Protein AF-A0A968IEQ7-F1 (afdb_monomer_lite)

Radius of gyration: 14.67 Å; chains: 1; bounding box: 35×16×44 Å

Foldseek 3Di:
DDDAAEDQDDDQCAPVSQLVVLVVCVVVVVDDPVSNVVSRVVSVVVRVVVCVVVVHRYYHDDDD

Sequence (64 aa):
MKISTATLGYPRIGKNREVKKALEAFWSRKIDAELLLKTGPRSRRNKLETQLEEGIARIGIGDA

Secondary structure (DSSP, 8-state):
-----B-S---TT-TT-HHHHHHHHHHTTSS-HHHHHHHHHHHHHHHHHHHHHTT-SB------

Structure (mmCIF, N/CA/C/O backbone):
data_AF-A0A968IEQ7-F1
#
_entry.id   AF-A0A968IEQ7-F1
#
loop_
_atom_site.group_PDB
_atom_site.id
_atom_site.type_symbol
_atom_site.label_atom_id
_atom_site.label_alt_id
_atom_site.label_comp_id
_atom_site.label_asym_id
_atom_site.label_entity_id
_atom_site.label_seq_id
_atom_site.pdbx_PDB_ins_code
_atom_site.Cartn_x
_atom_site.Cartn_y
_atom_site.Cartn_z
_atom_site.occupancy
_atom_site.B_iso_or_equiv
_atom_site.auth_seq_id
_atom_site.auth_comp_id
_atom_site.auth_asym_id
_atom_site.auth_atom_id
_atom_site.pdbx_PDB_model_num
ATOM 1 N N . MET A 1 1 ? -23.196 -1.534 25.640 1.00 72.56 1 MET A N 1
ATOM 2 C CA . MET A 1 1 ? -23.269 -1.499 24.161 1.00 72.56 1 MET A CA 1
ATOM 3 C C . MET A 1 1 ? -21.840 -1.429 23.629 1.00 72.56 1 MET A C 1
ATOM 5 O O . MET A 1 1 ? -21.112 -0.558 24.085 1.00 72.56 1 MET A O 1
ATOM 9 N N . LYS A 1 2 ? -21.390 -2.359 22.773 1.00 83.81 2 LYS A N 1
ATOM 10 C CA . LYS A 1 2 ? -20.017 -2.345 22.227 1.00 83.81 2 LYS A CA 1
ATOM 11 C C . LYS A 1 2 ? -20.044 -1.632 20.872 1.00 83.81 2 LYS A C 1
ATOM 13 O O . LYS A 1 2 ? -20.790 -2.054 19.994 1.00 83.81 2 LYS A O 1
ATOM 18 N N . ILE A 1 3 ? -19.291 -0.545 20.720 1.00 89.94 3 ILE A N 1
ATOM 19 C CA . ILE A 1 3 ? -19.204 0.193 19.452 1.00 89.94 3 ILE A CA 1
ATOM 20 C C . ILE A 1 3 ? -18.184 -0.519 18.553 1.00 89.94 3 ILE A C 1
ATOM 22 O O . ILE A 1 3 ? -17.093 -0.854 19.010 1.00 89.94 3 ILE A O 1
ATOM 26 N N . SER A 1 4 ? -18.549 -0.780 17.295 1.00 93.44 4 SER A N 1
ATOM 27 C CA . SER A 1 4 ? -17.688 -1.431 16.297 1.00 93.44 4 SER A CA 1
AT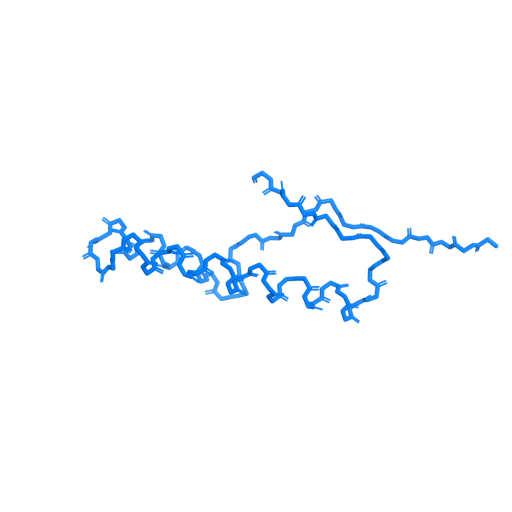OM 28 C C . SER A 1 4 ? -17.229 -0.419 15.256 1.00 93.44 4 SER A C 1
ATOM 30 O O . SER A 1 4 ? -18.049 0.304 14.695 1.00 93.44 4 SER A O 1
ATOM 32 N N . THR A 1 5 ? -15.939 -0.434 14.934 1.00 95.62 5 THR A N 1
ATOM 33 C CA . THR A 1 5 ? -15.344 0.350 13.845 1.00 95.62 5 THR A CA 1
ATOM 34 C C . THR A 1 5 ? -15.267 -0.475 12.561 1.00 95.62 5 THR A C 1
ATOM 36 O O . THR A 1 5 ? -15.267 -1.709 12.599 1.00 95.62 5 THR A O 1
ATOM 39 N N . ALA A 1 6 ? -15.256 0.196 11.411 1.00 94.94 6 ALA A N 1
ATOM 40 C CA . ALA A 1 6 ? -15.078 -0.446 10.116 1.00 94.94 6 ALA A CA 1
ATOM 41 C C . ALA A 1 6 ? -14.423 0.510 9.115 1.00 94.94 6 ALA A C 1
ATOM 43 O O . ALA A 1 6 ? -14.666 1.716 9.174 1.00 94.94 6 ALA A O 1
ATOM 44 N N . THR A 1 7 ? -13.650 -0.031 8.176 1.00 94.00 7 THR A N 1
ATOM 45 C CA . THR A 1 7 ? -13.147 0.708 7.009 1.00 94.00 7 THR A CA 1
ATOM 46 C C . THR A 1 7 ? -13.860 0.259 5.740 1.00 94.00 7 THR A C 1
ATOM 48 O O . THR A 1 7 ? -14.120 -0.926 5.544 1.00 94.00 7 THR A O 1
ATOM 51 N N . LEU A 1 8 ? -14.183 1.216 4.865 1.00 91.62 8 LEU A N 1
ATOM 52 C CA . LEU A 1 8 ? -14.801 0.945 3.558 1.00 91.62 8 LEU A CA 1
ATOM 53 C C . LEU A 1 8 ? -13.762 0.677 2.459 1.00 91.62 8 LEU A C 1
ATOM 55 O O . LEU A 1 8 ? -14.065 0.034 1.461 1.00 91.62 8 LEU A O 1
ATOM 59 N N . GLY A 1 9 ? -12.538 1.164 2.642 1.00 89.25 9 GLY A N 1
ATOM 60 C CA . GLY A 1 9 ? -11.428 1.012 1.707 1.00 89.25 9 GLY A CA 1
ATOM 61 C C . GLY A 1 9 ? -10.156 1.616 2.290 1.00 89.25 9 GLY A C 1
ATOM 62 O O . GLY A 1 9 ? -10.198 2.237 3.357 1.00 89.25 9 GLY A O 1
ATOM 63 N N . TYR A 1 10 ? -9.023 1.434 1.607 1.00 90.06 10 TYR A N 1
ATOM 64 C CA . TYR A 1 10 ? -7.730 1.897 2.107 1.00 90.06 10 TYR A CA 1
ATOM 65 C C . TYR A 1 10 ? -6.829 2.405 0.971 1.00 90.06 10 TYR A C 1
ATOM 67 O O . TYR A 1 10 ? -6.667 1.721 -0.039 1.00 90.06 10 TYR A O 1
ATOM 75 N N . PRO A 1 11 ? -6.152 3.564 1.114 1.00 90.25 11 PRO A N 1
ATOM 76 C CA . PRO A 1 11 ? -5.346 4.153 0.047 1.00 90.25 11 PRO A CA 1
ATOM 77 C C . PRO A 1 11 ? -4.402 3.163 -0.639 1.00 90.25 11 PRO A C 1
ATOM 79 O O . PRO A 1 11 ? -3.474 2.620 -0.033 1.00 90.25 11 PRO A O 1
ATOM 82 N N . ARG A 1 12 ? -4.613 2.936 -1.943 1.00 87.44 12 ARG A N 1
ATOM 83 C CA . ARG A 1 12 ? -3.929 1.839 -2.636 1.00 87.44 12 ARG A CA 1
ATOM 84 C C . ARG A 1 12 ? -2.484 2.139 -3.022 1.00 87.44 12 ARG A C 1
ATOM 86 O O . ARG A 1 12 ? -1.711 1.204 -3.214 1.00 87.44 12 ARG A O 1
ATOM 93 N N . ILE A 1 13 ? -2.124 3.420 -3.051 1.00 89.25 13 ILE A N 1
ATOM 94 C CA . ILE A 1 13 ? -0.853 3.939 -3.565 1.00 89.25 13 ILE A CA 1
ATOM 95 C C . ILE A 1 13 ? 0.382 3.482 -2.762 1.00 89.25 13 ILE A C 1
ATOM 97 O O . ILE A 1 13 ? 1.475 3.421 -3.327 1.00 89.25 13 ILE A O 1
ATOM 101 N N . GLY A 1 14 ? 0.192 3.101 -1.491 1.00 87.00 14 GLY A N 1
ATOM 102 C CA . GLY A 1 14 ? 1.255 2.712 -0.558 1.00 87.00 14 GLY A CA 1
ATOM 103 C C . GLY A 1 14 ? 1.946 3.913 0.107 1.00 87.00 14 GLY A C 1
ATOM 104 O O . GLY A 1 14 ? 1.894 5.033 -0.408 1.00 87.00 14 GLY A O 1
ATOM 105 N N . LYS A 1 15 ? 2.571 3.694 1.274 1.00 87.69 15 LYS A N 1
ATOM 106 C CA . LYS A 1 15 ? 3.119 4.760 2.139 1.00 87.69 15 LYS A CA 1
ATOM 107 C C . LYS A 1 15 ? 4.146 5.639 1.418 1.00 87.69 15 LYS A C 1
ATOM 109 O O . LYS A 1 15 ? 4.173 6.844 1.639 1.00 87.69 15 LYS A O 1
ATOM 114 N N . ASN A 1 16 ? 4.940 5.064 0.513 1.00 90.56 16 ASN A N 1
ATOM 115 C CA . ASN A 1 16 ? 5.959 5.786 -0.256 1.00 90.56 16 ASN A CA 1
ATOM 116 C C . ASN A 1 16 ? 5.638 5.849 -1.754 1.00 90.56 16 ASN A C 1
ATOM 118 O O . ASN A 1 16 ? 6.547 6.011 -2.584 1.00 90.56 16 ASN A O 1
ATOM 122 N N . ARG A 1 17 ? 4.349 5.738 -2.100 1.00 93.25 17 ARG A N 1
ATOM 123 C CA . ARG A 1 17 ? 3.825 5.735 -3.471 1.00 93.25 17 ARG A CA 1
ATOM 124 C C . ARG A 1 17 ? 4.396 4.609 -4.339 1.00 93.25 17 ARG A C 1
ATOM 126 O O . ARG A 1 17 ? 4.666 4.804 -5.523 1.00 93.25 17 ARG A O 1
ATOM 133 N N . GLU A 1 18 ? 4.611 3.440 -3.752 1.00 91.19 18 GLU A N 1
ATOM 134 C CA . GLU A 1 18 ? 5.218 2.274 -4.395 1.00 91.19 18 GLU A CA 1
ATOM 135 C C . GLU A 1 18 ? 4.444 1.848 -5.649 1.00 91.19 18 GLU A C 1
ATOM 137 O O . GLU A 1 18 ? 5.052 1.561 -6.678 1.00 91.19 18 GLU A O 1
ATOM 142 N N . VAL A 1 19 ? 3.106 1.890 -5.602 1.00 91.62 19 VAL A N 1
ATOM 143 C CA . VAL A 1 19 ? 2.261 1.510 -6.747 1.00 91.62 19 VAL A CA 1
ATOM 144 C C . VAL A 1 19 ? 2.407 2.500 -7.902 1.00 91.62 19 VAL A C 1
ATOM 146 O O . VAL A 1 19 ? 2.541 2.078 -9.046 1.00 91.62 19 VAL A O 1
ATOM 149 N N . LYS A 1 20 ? 2.458 3.809 -7.614 1.00 94.50 20 LYS A N 1
ATOM 150 C CA . LYS A 1 20 ? 2.703 4.841 -8.636 1.00 94.50 20 LYS A CA 1
ATOM 151 C C . LYS A 1 20 ? 4.056 4.621 -9.313 1.00 94.50 20 LYS A C 1
ATOM 153 O O . LYS A 1 20 ? 4.125 4.603 -10.534 1.00 94.50 20 LYS A O 1
ATOM 158 N N . LYS A 1 21 ? 5.114 4.420 -8.519 1.00 95.12 21 LYS A N 1
ATOM 159 C CA . LYS A 1 21 ? 6.479 4.221 -9.030 1.00 95.12 21 LYS A CA 1
ATOM 160 C C . LYS A 1 21 ? 6.583 2.975 -9.910 1.00 9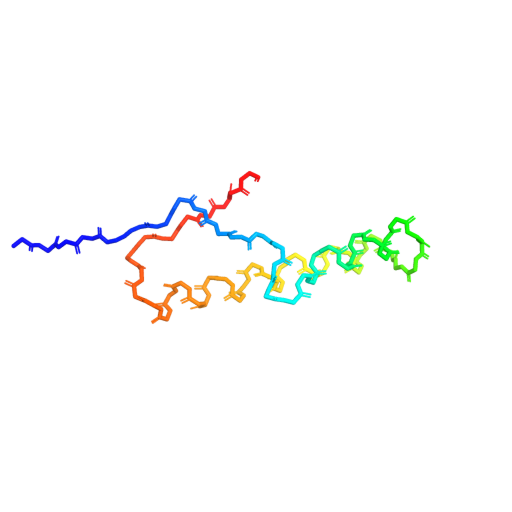5.12 21 LYS A C 1
ATOM 162 O O . LYS A 1 21 ? 7.186 3.041 -10.975 1.00 95.12 21 LYS A O 1
ATOM 167 N N . ALA A 1 22 ? 5.986 1.859 -9.487 1.00 94.50 22 ALA A N 1
ATOM 168 C CA . ALA A 1 22 ? 5.973 0.631 -10.278 1.00 94.50 22 ALA A CA 1
ATOM 169 C C . ALA A 1 22 ? 5.192 0.805 -11.590 1.00 94.50 22 ALA A C 1
ATOM 171 O O . ALA A 1 22 ? 5.664 0.379 -12.640 1.00 94.50 22 ALA A O 1
ATOM 172 N N . LEU A 1 23 ? 4.041 1.482 -11.552 1.00 95.50 23 LEU A N 1
ATOM 173 C CA . LEU A 1 23 ? 3.233 1.744 -12.743 1.00 95.50 23 LEU A CA 1
ATOM 174 C C . LEU A 1 23 ? 3.967 2.638 -13.756 1.00 95.50 23 LEU A C 1
ATOM 176 O O . LEU A 1 23 ? 4.006 2.326 -14.942 1.00 95.50 23 LEU A O 1
ATOM 180 N N . GLU A 1 24 ? 4.614 3.706 -13.290 1.00 97.56 24 GLU A N 1
ATOM 181 C CA . GLU A 1 24 ? 5.433 4.586 -14.135 1.00 97.56 24 GLU A CA 1
ATOM 182 C C . GLU A 1 24 ? 6.660 3.866 -14.710 1.00 97.56 24 GLU A C 1
ATOM 184 O O . GLU A 1 24 ? 7.016 4.058 -15.877 1.00 97.56 24 GLU A O 1
ATOM 189 N N . ALA A 1 25 ? 7.307 3.006 -13.919 1.00 97.50 25 ALA A N 1
ATOM 190 C CA . ALA A 1 25 ? 8.406 2.169 -14.389 1.00 97.50 25 ALA A CA 1
ATOM 191 C C . ALA A 1 25 ? 7.943 1.186 -15.474 1.00 97.50 25 ALA A C 1
ATOM 193 O O . ALA A 1 25 ? 8.632 1.016 -16.477 1.00 97.50 25 ALA A O 1
ATOM 194 N N . PHE A 1 26 ? 6.762 0.586 -15.314 1.00 97.56 26 PHE A N 1
ATOM 195 C CA . PHE A 1 26 ? 6.179 -0.303 -16.314 1.00 97.56 26 PHE A CA 1
ATOM 196 C C . PHE A 1 26 ? 5.851 0.445 -17.614 1.00 97.56 26 PHE A C 1
ATOM 198 O O . PHE A 1 26 ? 6.278 0.029 -18.689 1.00 97.56 26 PHE A O 1
ATOM 205 N N . TRP A 1 27 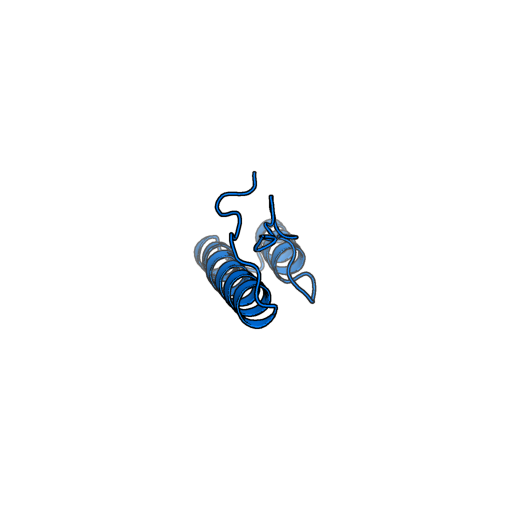? 5.175 1.598 -17.533 1.00 97.75 27 TRP A N 1
ATOM 206 C CA . TRP A 1 27 ? 4.857 2.415 -18.713 1.00 97.75 27 TRP A CA 1
ATOM 207 C C . TRP A 1 27 ? 6.100 2.920 -19.450 1.00 97.75 27 TRP A C 1
ATOM 209 O O . TRP A 1 27 ? 6.098 3.004 -20.676 1.00 97.75 27 TRP A O 1
ATOM 219 N N . SER A 1 28 ? 7.184 3.197 -18.721 1.00 98.19 28 SER A N 1
ATOM 220 C CA . SER A 1 28 ? 8.486 3.551 -19.302 1.00 98.19 28 SER A CA 1
ATOM 221 C C . SER A 1 28 ? 9.335 2.344 -19.726 1.00 98.19 28 SER A C 1
ATOM 223 O O . SER A 1 28 ? 10.500 2.523 -20.076 1.00 98.19 28 SER A O 1
ATOM 225 N N . ARG A 1 29 ? 8.769 1.126 -19.721 1.00 97.75 29 ARG A N 1
ATOM 226 C CA . ARG A 1 29 ? 9.425 -0.140 -20.103 1.00 97.75 29 ARG A CA 1
ATOM 227 C C . ARG A 1 29 ? 10.678 -0.482 -19.283 1.00 97.75 29 ARG A C 1
ATOM 229 O O . ARG A 1 29 ? 11.548 -1.205 -19.755 1.00 97.75 29 ARG A O 1
ATOM 236 N N . LYS A 1 30 ? 10.777 0.031 -18.053 1.00 98.12 30 LYS A N 1
ATOM 237 C CA . LYS A 1 30 ? 11.887 -0.247 -17.122 1.00 98.12 30 LYS A CA 1
ATOM 238 C C . LYS A 1 30 ? 11.696 -1.540 -16.330 1.00 98.12 30 LYS A C 1
ATOM 240 O O . LYS A 1 30 ? 12.671 -2.080 -15.821 1.00 98.12 30 LYS A O 1
ATOM 245 N N . ILE A 1 31 ? 10.454 -2.002 -16.193 1.00 96.69 31 ILE A N 1
ATOM 246 C CA . ILE A 1 31 ? 10.094 -3.287 -15.583 1.00 96.69 31 ILE A CA 1
ATOM 247 C C . ILE A 1 31 ? 9.049 -3.989 -16.452 1.00 96.69 31 ILE A C 1
ATOM 249 O O . ILE A 1 31 ? 8.333 -3.331 -17.210 1.00 96.69 31 ILE A O 1
ATOM 253 N N . ASP A 1 32 ? 8.938 -5.306 -16.315 1.00 96.62 32 ASP A N 1
ATOM 254 C CA . ASP A 1 32 ? 7.912 -6.103 -16.982 1.00 96.62 32 ASP A CA 1
ATOM 255 C C . ASP A 1 32 ? 6.597 -6.173 -16.178 1.00 96.62 32 ASP A C 1
ATOM 257 O O . ASP A 1 32 ? 6.460 -5.643 -15.067 1.00 96.62 32 ASP A O 1
ATOM 261 N N . ALA A 1 33 ? 5.594 -6.821 -16.775 1.00 94.88 33 ALA A N 1
ATOM 262 C CA . ALA A 1 33 ? 4.290 -7.007 -16.152 1.00 94.88 33 ALA A CA 1
ATOM 263 C C . ALA A 1 33 ? 4.365 -7.889 -14.893 1.00 94.88 33 ALA A C 1
ATOM 265 O O . ALA A 1 33 ? 3.602 -7.676 -13.952 1.00 94.88 33 ALA A O 1
ATOM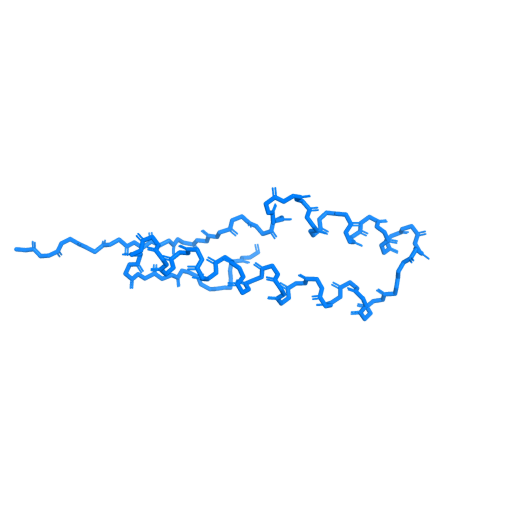 266 N N . GLU A 1 34 ? 5.290 -8.849 -14.837 1.00 94.44 34 GLU A N 1
ATOM 267 C CA . GLU A 1 34 ? 5.443 -9.738 -13.684 1.00 94.44 34 GLU A CA 1
ATOM 268 C C . GLU A 1 34 ? 5.931 -8.959 -12.450 1.00 94.44 34 GLU A C 1
ATOM 270 O O . GLU A 1 34 ? 5.374 -9.085 -11.354 1.00 94.44 34 GLU A O 1
ATOM 275 N N . LEU A 1 35 ? 6.922 -8.085 -12.633 1.00 91.31 35 LEU A N 1
ATOM 276 C CA . LEU A 1 35 ? 7.436 -7.177 -11.610 1.00 91.31 35 LEU A CA 1
ATOM 277 C C . LEU A 1 35 ? 6.380 -6.162 -11.158 1.00 91.31 35 LEU A C 1
ATOM 279 O O . LEU A 1 35 ? 6.247 -5.908 -9.955 1.00 91.31 35 LEU A O 1
ATOM 283 N N . LEU A 1 36 ? 5.579 -5.621 -12.082 1.00 93.69 36 LEU A N 1
ATOM 284 C CA . LEU A 1 36 ? 4.446 -4.762 -11.725 1.00 93.69 36 LEU A CA 1
ATOM 285 C C . LEU A 1 36 ? 3.454 -5.507 -10.815 1.00 93.69 36 LEU A C 1
ATOM 287 O O . LEU A 1 36 ? 3.098 -5.009 -9.741 1.00 93.69 36 LEU A O 1
ATOM 291 N N . LEU A 1 37 ? 3.050 -6.722 -11.201 1.00 91.19 37 LEU A N 1
ATOM 292 C CA . LEU A 1 37 ? 2.067 -7.525 -10.469 1.00 91.19 37 LEU A CA 1
ATOM 293 C C . LEU A 1 37 ? 2.553 -7.941 -9.075 1.00 91.19 37 LEU A C 1
ATOM 295 O O . LEU A 1 37 ? 1.736 -8.018 -8.158 1.00 91.19 37 LEU A O 1
ATOM 299 N N . LYS A 1 38 ? 3.864 -8.112 -8.863 1.00 89.69 38 LYS A N 1
ATOM 300 C CA . LYS A 1 38 ? 4.456 -8.376 -7.534 1.00 89.69 38 LYS A CA 1
ATOM 301 C C . LYS A 1 38 ? 4.327 -7.196 -6.558 1.00 89.69 38 LYS A C 1
ATOM 303 O O . LYS A 1 38 ? 4.325 -7.404 -5.342 1.00 89.69 38 LYS A O 1
ATOM 308 N N . THR A 1 39 ? 4.149 -5.967 -7.048 1.00 84.69 39 THR A N 1
ATOM 309 C CA . THR A 1 39 ? 4.043 -4.764 -6.194 1.00 84.69 39 THR A CA 1
ATOM 310 C C . THR A 1 39 ? 2.696 -4.695 -5.455 1.00 84.69 39 THR A C 1
ATOM 312 O O . THR A 1 39 ? 2.623 -4.269 -4.298 1.00 84.69 3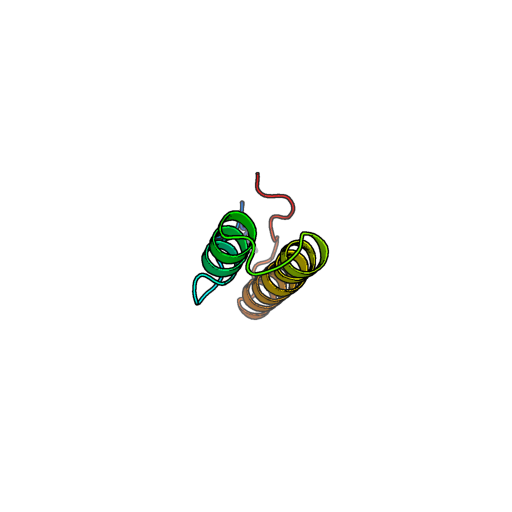9 THR A O 1
ATOM 315 N N . GLY A 1 40 ? 1.619 -5.167 -6.092 1.00 78.00 40 GLY A N 1
ATOM 316 C CA . GLY A 1 40 ? 0.257 -5.141 -5.548 1.00 78.00 40 GLY A CA 1
ATOM 317 C C . GLY A 1 40 ? 0.065 -5.963 -4.262 1.00 78.00 40 GLY A C 1
ATOM 318 O O . GLY A 1 40 ? -0.387 -5.399 -3.263 1.00 78.00 40 GLY A O 1
ATOM 319 N N . PRO A 1 41 ? 0.414 -7.267 -4.237 1.00 81.56 41 PRO A N 1
ATOM 320 C CA . PRO A 1 41 ? 0.291 -8.126 -3.058 1.00 81.56 41 PRO A CA 1
ATOM 321 C C . PRO A 1 41 ? 1.015 -7.579 -1.828 1.00 81.56 41 PRO A C 1
ATOM 323 O O . PRO A 1 41 ? 0.435 -7.556 -0.744 1.00 81.56 41 PRO A O 1
ATOM 326 N N . ARG A 1 42 ? 2.245 -7.073 -2.000 1.00 81.06 42 ARG A N 1
ATOM 327 C CA . ARG A 1 42 ? 3.029 -6.491 -0.902 1.00 81.06 42 ARG A CA 1
ATOM 328 C C . ARG A 1 42 ? 2.338 -5.264 -0.312 1.00 81.06 42 ARG A C 1
ATOM 330 O O . ARG A 1 42 ? 2.202 -5.151 0.899 1.00 81.06 42 ARG A O 1
ATOM 337 N N . SER A 1 43 ? 1.837 -4.380 -1.175 1.00 81.69 43 SER A N 1
ATOM 338 C CA . SER A 1 43 ? 1.077 -3.206 -0.744 1.00 81.69 43 SER A CA 1
ATOM 339 C C . SER A 1 43 ? -0.223 -3.593 -0.031 1.00 81.69 43 SER A C 1
ATOM 341 O O . SER A 1 43 ? -0.567 -2.976 0.968 1.00 81.69 43 SER A O 1
ATOM 343 N N . ARG A 1 44 ? -0.948 -4.621 -0.499 1.00 85.31 44 ARG A N 1
ATOM 344 C CA . ARG A 1 44 ? -2.169 -5.112 0.170 1.00 85.31 44 ARG A CA 1
ATOM 345 C C . ARG A 1 44 ? -1.882 -5.670 1.559 1.00 85.31 44 ARG A C 1
ATOM 347 O O . ARG A 1 44 ? -2.582 -5.306 2.496 1.00 85.31 44 ARG A O 1
ATOM 354 N N . ARG A 1 45 ? -0.847 -6.502 1.692 1.00 87.25 45 ARG A N 1
ATOM 355 C CA . ARG A 1 45 ? -0.472 -7.113 2.970 1.00 87.25 45 ARG A CA 1
ATOM 356 C C . ARG A 1 45 ? -0.195 -6.058 4.040 1.00 87.25 45 ARG A C 1
ATOM 358 O O . ARG A 1 45 ? -0.847 -6.082 5.075 1.00 87.25 45 ARG A O 1
ATOM 365 N N . ASN A 1 46 ? 0.651 -5.077 3.726 1.00 87.81 46 ASN A N 1
ATOM 366 C CA . ASN A 1 46 ? 0.993 -4.007 4.664 1.00 87.81 46 ASN A CA 1
ATOM 367 C C . ASN A 1 46 ? -0.248 -3.234 5.150 1.00 87.81 46 ASN A C 1
ATOM 369 O O . ASN A 1 46 ? -0.326 -2.865 6.312 1.00 87.81 46 ASN A O 1
ATOM 373 N N . LYS A 1 47 ? -1.239 -2.994 4.278 1.00 89.62 47 LYS A N 1
ATOM 374 C CA . LYS A 1 47 ? -2.475 -2.270 4.643 1.00 89.62 47 LYS A CA 1
ATOM 375 C C . LYS A 1 47 ? -3.380 -3.077 5.563 1.00 89.62 47 LYS A C 1
ATOM 377 O O . LYS A 1 47 ? -4.058 -2.499 6.408 1.00 89.62 47 LYS A O 1
ATOM 382 N N . LEU A 1 48 ? -3.452 -4.390 5.346 1.00 90.38 48 LEU A N 1
ATOM 383 C CA . LEU A 1 48 ? -4.226 -5.286 6.201 1.00 90.38 48 LEU A CA 1
ATOM 384 C C . LEU A 1 48 ? -3.576 -5.386 7.580 1.00 90.38 48 LEU A C 1
ATOM 386 O O . LEU A 1 48 ? -4.280 -5.258 8.573 1.00 90.38 48 LEU A O 1
ATOM 390 N N . GLU A 1 49 ? -2.250 -5.538 7.624 1.00 92.50 49 GLU A N 1
ATOM 391 C CA . GLU A 1 49 ? -1.475 -5.561 8.869 1.00 92.50 49 GLU A CA 1
ATOM 392 C C . GLU A 1 49 ? -1.677 -4.259 9.659 1.00 92.50 49 GLU A C 1
ATOM 394 O O . GLU A 1 49 ? -2.111 -4.322 10.802 1.00 92.50 49 GLU A O 1
ATOM 399 N N . THR A 1 50 ? -1.535 -3.085 9.029 1.00 92.75 50 THR A N 1
ATOM 400 C CA . THR A 1 50 ? -1.785 -1.797 9.704 1.00 92.75 50 THR A CA 1
ATOM 401 C C . THR A 1 50 ? -3.206 -1.689 10.266 1.00 92.75 50 THR A C 1
ATOM 403 O O . THR A 1 50 ? -3.386 -1.320 11.416 1.00 92.75 50 THR A O 1
ATOM 406 N N . GLN A 1 51 ? -4.243 -2.016 9.490 1.00 93.69 51 GLN A N 1
ATOM 407 C CA . GLN A 1 51 ? -5.625 -1.892 9.980 1.00 93.69 51 GLN A CA 1
ATOM 408 C C . GLN A 1 51 ? -5.957 -2.897 11.093 1.00 93.69 51 GLN A C 1
ATOM 410 O O . GLN A 1 51 ? -6.789 -2.605 11.953 1.00 93.69 51 GLN A O 1
ATOM 415 N N . LEU A 1 52 ? -5.319 -4.071 11.078 1.00 93.56 52 LEU A N 1
ATOM 416 C CA . LEU A 1 52 ? -5.438 -5.064 12.141 1.00 93.56 52 LEU A CA 1
ATOM 417 C C . LEU A 1 52 ? -4.767 -4.566 13.430 1.00 93.56 52 LEU A C 1
ATOM 419 O O . LEU A 1 52 ? -5.365 -4.657 14.499 1.00 93.56 52 LEU A O 1
ATOM 423 N N . GLU A 1 53 ? -3.555 -4.015 13.317 1.00 95.69 53 GLU A N 1
ATOM 424 C CA . GLU A 1 53 ? -2.786 -3.442 14.431 1.00 95.69 53 GLU A CA 1
ATOM 425 C C . GLU A 1 53 ? -3.513 -2.259 15.086 1.00 95.69 53 GLU A C 1
ATOM 427 O O . GLU A 1 53 ? -3.521 -2.143 16.309 1.00 95.69 53 GLU A O 1
ATOM 432 N N . GLU A 1 54 ? -4.211 -1.441 14.296 1.00 95.06 54 GLU A N 1
ATOM 433 C CA . GLU A 1 54 ? -5.037 -0.322 14.778 1.00 95.06 54 GLU A CA 1
ATOM 434 C C . GLU A 1 54 ? -6.383 -0.766 15.396 1.00 95.06 54 GLU A C 1
ATOM 436 O O . GLU A 1 54 ? -7.204 0.060 15.798 1.00 95.06 54 GLU A O 1
ATOM 441 N N . GLY A 1 55 ? -6.653 -2.075 15.476 1.00 94.56 55 GLY A N 1
ATOM 442 C CA . GLY A 1 55 ? -7.830 -2.615 16.159 1.00 94.56 55 GLY A CA 1
ATOM 443 C C . GLY A 1 55 ? -9.154 -2.388 15.422 1.00 94.56 55 GLY A C 1
ATOM 444 O O . GLY A 1 55 ? -10.220 -2.358 16.046 1.00 94.56 55 GLY A O 1
ATOM 445 N N . ILE A 1 56 ? -9.120 -2.225 14.096 1.00 94.94 56 ILE A N 1
ATOM 446 C CA . ILE A 1 56 ? -10.332 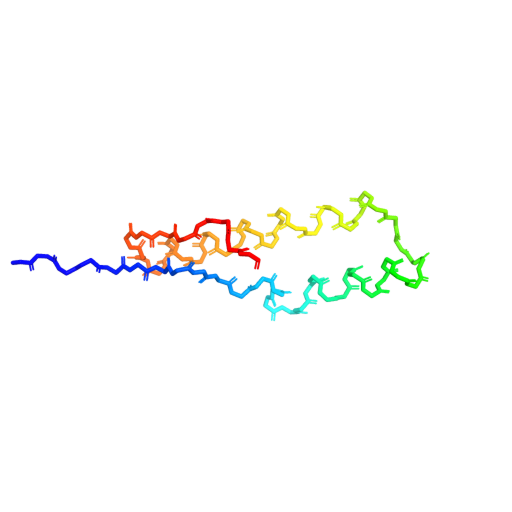-2.060 13.289 1.00 94.94 56 ILE A CA 1
ATOM 447 C C . ILE A 1 56 ? -11.100 -3.383 13.254 1.00 94.94 56 ILE A C 1
ATOM 449 O O . ILE A 1 56 ? -10.610 -4.395 12.759 1.00 94.94 56 ILE A O 1
ATOM 453 N N . ALA A 1 57 ? -12.342 -3.371 13.742 1.00 94.38 57 ALA A N 1
ATOM 454 C CA . ALA A 1 57 ? -13.123 -4.599 13.889 1.00 94.38 57 ALA A CA 1
ATOM 455 C C . ALA A 1 57 ? -13.552 -5.223 12.546 1.00 94.38 57 ALA A C 1
ATOM 457 O O . ALA A 1 57 ? -13.746 -6.435 12.464 1.00 94.38 57 ALA A O 1
ATOM 458 N N . ARG A 1 58 ? -13.730 -4.412 11.494 1.00 93.88 58 ARG A N 1
ATOM 459 C CA . ARG A 1 58 ? -14.090 -4.873 10.142 1.00 93.88 58 ARG A CA 1
ATOM 460 C C . ARG A 1 58 ? -13.285 -4.129 9.083 1.00 93.88 58 ARG A C 1
ATOM 462 O O . ARG A 1 58 ? -13.394 -2.911 8.974 1.00 93.88 58 ARG A O 1
ATOM 469 N N . ILE A 1 59 ? -12.512 -4.866 8.292 1.00 93.75 59 ILE A N 1
ATOM 470 C CA . ILE A 1 59 ? -11.617 -4.300 7.279 1.00 93.75 59 ILE A CA 1
ATOM 471 C C . ILE A 1 59 ? -12.207 -4.523 5.886 1.00 93.75 59 ILE A C 1
ATOM 473 O O . ILE A 1 59 ? -12.498 -5.658 5.510 1.00 93.75 59 ILE A O 1
ATOM 477 N N . GLY A 1 60 ? -12.366 -3.443 5.119 1.00 89.31 60 GLY A N 1
ATOM 478 C CA . GLY A 1 60 ? -12.792 -3.507 3.722 1.00 89.31 60 GLY A CA 1
ATOM 479 C C . GLY A 1 60 ? -11.724 -4.147 2.827 1.00 89.31 60 GLY A C 1
ATOM 480 O O . GLY A 1 60 ? -10.555 -3.763 2.869 1.00 89.31 60 GLY A O 1
ATOM 481 N N . ILE A 1 61 ? -12.129 -5.117 2.005 1.00 86.12 61 ILE A N 1
ATOM 482 C CA . ILE A 1 61 ? -11.288 -5.789 1.004 1.00 86.12 61 ILE A CA 1
ATOM 483 C C . ILE A 1 61 ? -11.946 -5.605 -0.365 1.00 86.12 61 ILE A C 1
ATOM 485 O O . ILE A 1 61 ? -13.163 -5.722 -0.479 1.00 86.12 61 ILE A O 1
ATOM 489 N N . GLY A 1 62 ? -11.144 -5.374 -1.407 1.00 78.50 62 GLY A N 1
ATOM 490 C CA . GLY A 1 62 ? -11.651 -5.249 -2.778 1.00 78.50 62 GLY A CA 1
ATOM 491 C C . GLY A 1 62 ? -12.107 -3.836 -3.133 1.00 78.50 62 GLY A C 1
ATOM 492 O O . GLY A 1 62 ? -12.996 -3.669 -3.962 1.00 78.50 62 GLY A O 1
ATOM 493 N N . ASP A 1 63 ? -11.505 -2.824 -2.515 1.00 69.94 63 ASP A N 1
ATOM 494 C CA . ASP A 1 63 ? -11.715 -1.435 -2.889 1.00 69.94 63 ASP A CA 1
ATOM 495 C C . ASP A 1 63 ? -11.325 -1.190 -4.365 1.00 69.94 63 ASP A C 1
ATOM 497 O O . ASP A 1 63 ? -10.221 -1.535 -4.814 1.00 69.94 63 ASP A O 1
ATOM 501 N N . ALA A 1 64 ? -12.303 -0.646 -5.106 1.00 52.72 64 ALA A N 1
ATOM 502 C CA . ALA A 1 64 ? -12.324 -0.440 -6.560 1.00 52.72 64 ALA A CA 1
ATOM 503 C C . ALA A 1 64 ? -11.083 0.269 -7.082 1.00 52.72 64 ALA A C 1
ATOM 505 O O . ALA A 1 64 ? -10.682 1.286 -6.470 1.00 52.72 64 ALA A O 1
#

pLDDT: mean 90.23, std 7.59, range [52.72, 98.19]